Protein AF-A0A6G0YN82-F1 (afdb_monomer_lite)

Radius of gyration: 16.78 Å; chains: 1; bounding box: 43×21×39 Å

Sequence (55 aa):
MSQPVLRVREEIPPEPLNGLIIGTDPDSNVFLKSIRTFNSCFQMTSFGATEIVFC

Secondary structure (DSSP, 8-state):
-----------PPPTTHHHHHHT-STTHHHHHHHHHHHHHHHHT--SS-------

Foldseek 3Di:
DDDPPPPPDPCQDDPPVNVLCVVVDPCVVVVVVVVVLVVVVVVQDDDDDPDDDHD

Organism: Aphis craccivora (NCBI:txid307492)

pLDDT: mean 74.93, std 18.11, range [41.34, 96.19]

Structure (mmCIF, N/CA/C/O backbone):
data_AF-A0A6G0YN82-F1
#
_entry.id   AF-A0A6G0YN82-F1
#
loop_
_atom_site.group_PDB
_atom_site.id
_atom_site.type_symbol
_atom_site.label_atom_id
_atom_site.label_alt_id
_atom_site.label_comp_id
_atom_site.label_asym_id
_atom_site.label_entity_id
_atom_site.label_seq_id
_atom_site.pdbx_PDB_ins_code
_atom_site.Cartn_x
_atom_site.Cartn_y
_atom_site.Cartn_z
_atom_site.occupancy
_atom_site.B_iso_or_equiv
_atom_site.auth_seq_id
_atom_site.auth_comp_id
_atom_site.auth_asym_id
_atom_site.auth_atom_id
_atom_site.pdbx_PDB_model_num
ATOM 1 N N . MET A 1 1 ? -35.095 18.085 -15.293 1.00 41.34 1 MET A N 1
ATOM 2 C CA . MET A 1 1 ? -34.622 17.781 -13.925 1.00 41.34 1 MET A CA 1
ATOM 3 C C . MET A 1 1 ? -33.567 16.694 -14.054 1.00 41.34 1 MET A C 1
ATOM 5 O O . MET A 1 1 ? -33.890 15.523 -13.931 1.00 41.34 1 MET A O 1
ATOM 9 N N . SER A 1 2 ? -32.344 17.067 -14.429 1.00 45.84 2 SER A N 1
ATOM 10 C CA . SER A 1 2 ? -31.256 16.112 -14.662 1.00 45.84 2 SER A CA 1
ATOM 11 C C . SER A 1 2 ? -30.223 16.323 -13.569 1.00 45.84 2 SER A C 1
ATOM 13 O O . SER A 1 2 ? -29.722 17.434 -13.408 1.00 45.84 2 SER A O 1
ATOM 15 N N . GLN A 1 3 ? -29.961 15.281 -12.786 1.00 56.88 3 GLN A N 1
ATOM 16 C CA . GLN A 1 3 ? -28.878 15.271 -11.809 1.00 56.88 3 GLN A CA 1
ATOM 17 C C . GLN A 1 3 ? -27.554 15.530 -12.545 1.00 56.88 3 GLN A C 1
ATOM 19 O O . GLN A 1 3 ? -27.350 14.945 -13.616 1.00 56.88 3 GLN A O 1
ATOM 24 N N . PRO A 1 4 ? -26.641 16.369 -12.027 1.00 51.69 4 PRO A N 1
ATOM 25 C CA . PRO A 1 4 ? -25.313 16.457 -12.599 1.00 51.69 4 PRO A CA 1
ATOM 26 C C . PRO A 1 4 ? -24.559 15.194 -12.181 1.00 51.69 4 PRO A C 1
ATOM 28 O O . PRO A 1 4 ? -23.959 15.127 -11.112 1.00 51.69 4 PRO A O 1
ATOM 31 N N . VAL A 1 5 ? -24.615 14.163 -13.024 1.00 58.28 5 VAL A N 1
ATOM 32 C CA . VAL A 1 5 ? -23.630 13.086 -12.987 1.00 58.28 5 VAL A CA 1
ATOM 33 C C . VAL A 1 5 ? -22.307 13.762 -13.315 1.00 58.28 5 VAL A C 1
ATOM 35 O O . VAL A 1 5 ? -22.078 14.153 -14.461 1.00 58.28 5 VAL A O 1
ATOM 38 N N . LEU A 1 6 ? -21.483 13.992 -12.290 1.00 57.06 6 LEU A N 1
ATOM 39 C CA . LEU A 1 6 ? -20.106 14.433 -12.449 1.00 57.06 6 LEU A CA 1
ATOM 40 C C . LEU A 1 6 ? -19.459 13.439 -13.413 1.00 57.06 6 LEU A C 1
ATOM 42 O O . LEU A 1 6 ? -19.226 12.284 -13.065 1.00 57.06 6 LEU A O 1
ATOM 46 N N . ARG A 1 7 ? -19.284 13.859 -14.666 1.00 51.59 7 ARG A N 1
ATOM 47 C CA . ARG A 1 7 ? -18.667 13.056 -15.713 1.00 51.59 7 ARG A CA 1
ATOM 48 C C . ARG A 1 7 ? -17.200 12.906 -15.330 1.00 51.59 7 ARG A C 1
ATOM 50 O O . ARG A 1 7 ? -16.373 13.716 -15.736 1.00 51.59 7 ARG A O 1
ATOM 57 N N . VAL A 1 8 ? -16.897 11.892 -14.528 1.00 59.03 8 VAL A N 1
ATOM 58 C CA . VAL A 1 8 ? -15.545 11.366 -14.381 1.00 59.03 8 VAL A CA 1
ATOM 59 C C . VAL A 1 8 ? -15.207 10.841 -15.771 1.00 59.03 8 VAL A C 1
ATOM 61 O O . VAL A 1 8 ? -15.700 9.798 -16.192 1.00 59.03 8 VAL A O 1
ATOM 64 N N . ARG A 1 9 ? -14.470 11.639 -16.557 1.00 58.19 9 ARG A N 1
ATOM 65 C CA . ARG A 1 9 ? -13.695 11.097 -17.678 1.00 58.19 9 ARG A CA 1
ATOM 66 C C . ARG A 1 9 ? -12.929 9.895 -17.124 1.00 58.19 9 ARG A C 1
ATOM 68 O O . ARG A 1 9 ? -12.583 9.916 -15.947 1.00 58.19 9 ARG A O 1
ATOM 75 N N . GLU A 1 10 ? -12.681 8.867 -17.925 1.00 63.59 10 GLU A N 1
ATOM 76 C CA . GLU A 1 10 ? -11.693 7.837 -17.586 1.00 63.59 10 GLU A CA 1
ATOM 77 C C . GLU A 1 10 ? -10.316 8.515 -17.439 1.00 63.59 10 GLU A C 1
ATOM 79 O O . GLU A 1 10 ? -9.496 8.527 -18.349 1.00 63.59 10 GLU A O 1
ATOM 84 N N . GLU A 1 11 ? -10.104 9.192 -16.313 1.00 70.88 11 GLU A N 1
ATOM 85 C CA . GLU A 1 11 ? -8.861 9.818 -15.899 1.00 70.88 11 GLU A CA 1
ATOM 86 C C . GLU A 1 11 ? -8.030 8.672 -15.348 1.00 70.88 11 GLU A C 1
ATOM 88 O O . GLU A 1 11 ? -8.051 8.367 -14.153 1.00 70.88 11 GLU A O 1
ATOM 93 N N . ILE A 1 12 ? -7.363 7.971 -16.266 1.00 81.75 12 ILE A N 1
ATOM 94 C CA . ILE A 1 12 ? -6.248 7.102 -15.911 1.00 81.75 12 ILE A CA 1
ATOM 95 C C . ILE A 1 12 ? -5.327 7.958 -15.036 1.00 81.75 12 ILE A C 1
ATOM 97 O O . ILE A 1 12 ? -4.963 9.062 -15.462 1.00 81.75 12 ILE A O 1
ATOM 101 N N . PRO A 1 13 ? -4.993 7.515 -13.813 1.00 87.38 13 PRO A N 1
ATOM 102 C CA . PRO A 1 13 ? -4.150 8.307 -12.938 1.00 87.38 13 PRO A CA 1
ATOM 103 C 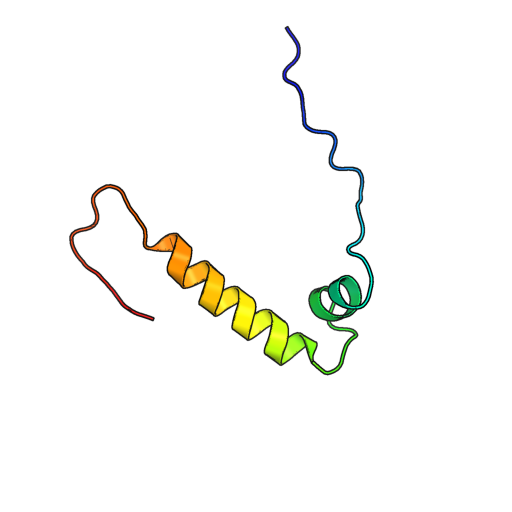C . PRO A 1 13 ? -2.840 8.685 -13.652 1.00 87.38 13 PRO A C 1
ATOM 105 O O . PRO A 1 13 ? -2.340 7.919 -14.477 1.00 87.38 13 PRO A O 1
ATOM 108 N N . PRO A 1 14 ? -2.256 9.857 -13.373 1.00 91.31 14 PRO A N 1
ATOM 109 C CA . PRO A 1 14 ? -0.949 10.182 -13.929 1.00 91.31 14 PRO A CA 1
ATOM 110 C C . PRO A 1 14 ? 0.100 9.181 -13.425 1.00 91.31 14 PRO A C 1
ATOM 112 O O . PRO A 1 14 ? 0.027 8.714 -12.289 1.00 91.31 14 PRO A O 1
ATOM 115 N N . GLU A 1 15 ? 1.106 8.858 -14.233 1.00 91.19 15 GLU A N 1
ATOM 116 C CA . GLU A 1 15 ? 2.271 8.124 -13.727 1.00 91.19 15 GLU A CA 1
ATOM 117 C C . GLU A 1 15 ? 3.049 8.994 -12.720 1.00 91.19 15 GLU A C 1
ATOM 119 O O . GLU A 1 15 ? 3.133 10.213 -12.909 1.00 91.19 15 GLU A O 1
ATOM 124 N N . PRO A 1 16 ? 3.606 8.417 -11.636 1.00 91.12 16 PRO A N 1
ATOM 125 C CA . PRO A 1 16 ? 3.728 6.981 -11.333 1.00 91.12 16 PRO A CA 1
ATOM 126 C C . PRO A 1 16 ? 2.520 6.377 -10.590 1.00 91.12 16 PRO A C 1
ATOM 128 O O . PRO A 1 16 ? 2.522 5.200 -10.234 1.00 91.12 16 PRO A O 1
ATOM 131 N N . LEU A 1 17 ? 1.488 7.179 -10.301 1.00 92.31 17 LEU A N 1
ATOM 132 C CA . LEU A 1 17 ? 0.342 6.749 -9.497 1.00 92.31 17 LEU A CA 1
ATOM 133 C C . LEU A 1 17 ? -0.432 5.615 -10.174 1.00 92.31 17 LEU A C 1
ATOM 135 O O . LEU A 1 17 ? -0.857 4.684 -9.496 1.00 92.31 17 LEU A O 1
ATOM 139 N N . ASN A 1 18 ? -0.593 5.667 -11.497 1.00 92.88 18 ASN A N 1
ATOM 140 C CA . ASN A 1 18 ? -1.223 4.574 -12.229 1.00 92.88 18 ASN A CA 1
ATOM 141 C C . ASN A 1 18 ? -0.422 3.278 -12.085 1.00 92.88 18 ASN A C 1
ATOM 143 O O . ASN A 1 18 ? -1.004 2.292 -11.640 1.00 92.88 18 ASN A O 1
ATOM 147 N N . GLY A 1 19 ? 0.894 3.296 -12.325 1.00 93.94 19 GLY A N 1
ATOM 148 C CA . GLY A 1 19 ? 1.764 2.136 -12.129 1.00 93.94 19 GLY A CA 1
ATOM 149 C C . GLY A 1 19 ? 1.692 1.528 -10.723 1.00 93.94 19 GLY A C 1
ATOM 150 O O . GLY A 1 19 ? 1.611 0.304 -10.580 1.00 93.94 19 GLY A O 1
ATOM 151 N N . LEU A 1 20 ? 1.639 2.380 -9.694 1.00 95.44 20 LEU A N 1
ATOM 152 C CA . LEU A 1 20 ? 1.488 1.980 -8.290 1.00 95.44 20 LEU A CA 1
ATOM 153 C C . LEU A 1 20 ? 0.112 1.365 -7.978 1.00 95.44 20 LEU A C 1
ATOM 155 O O . LEU A 1 20 ? 0.008 0.475 -7.132 1.00 95.44 20 LEU A O 1
ATOM 159 N N . ILE A 1 21 ? -0.954 1.835 -8.634 1.00 92.25 21 ILE A N 1
ATOM 160 C CA . ILE A 1 21 ? -2.323 1.328 -8.450 1.00 92.25 21 ILE A CA 1
ATOM 161 C C . ILE A 1 21 ? -2.532 0.005 -9.197 1.00 92.25 21 ILE A C 1
ATOM 163 O O . ILE A 1 21 ? -3.155 -0.904 -8.647 1.00 92.25 21 ILE A O 1
ATOM 167 N N . ILE A 1 22 ? -2.025 -0.120 -10.428 1.00 93.44 22 ILE A N 1
ATOM 168 C CA . ILE A 1 22 ? -2.219 -1.318 -11.265 1.00 93.44 22 ILE A CA 1
ATOM 169 C C . ILE A 1 22 ? -1.240 -2.453 -10.939 1.00 93.44 22 ILE A C 1
ATOM 171 O O . ILE A 1 22 ? -1.416 -3.567 -11.429 1.00 93.44 22 ILE A O 1
ATOM 175 N N . GLY A 1 23 ? -0.224 -2.198 -10.110 1.00 93.25 23 GLY A N 1
ATOM 176 C CA . GLY A 1 23 ? 0.717 -3.225 -9.668 1.00 93.25 23 GLY A CA 1
ATOM 177 C C . GLY A 1 23 ? 1.908 -3.447 -10.600 1.00 93.25 23 GLY A C 1
ATOM 178 O O . GLY A 1 23 ? 2.577 -4.472 -10.482 1.00 93.25 23 GLY A O 1
ATOM 179 N N . THR A 1 24 ? 2.168 -2.535 -11.539 1.00 95.44 24 THR A N 1
ATOM 180 C CA . THR A 1 24 ? 3.321 -2.634 -12.450 1.00 95.44 24 THR A CA 1
ATOM 181 C C . THR A 1 24 ? 4.585 -2.010 -11.868 1.00 95.44 24 THR A C 1
ATOM 183 O O . THR A 1 24 ? 5.678 -2.320 -12.335 1.00 95.44 24 THR A O 1
ATOM 186 N N . ASP A 1 25 ? 4.452 -1.143 -10.862 1.00 94.62 25 ASP A N 1
ATOM 187 C CA . ASP A 1 25 ? 5.584 -0.532 -10.166 1.00 94.62 25 ASP A CA 1
ATOM 188 C C . ASP A 1 25 ? 6.096 -1.437 -9.017 1.00 94.62 25 ASP A C 1
ATOM 190 O O . ASP A 1 25 ? 5.272 -2.002 -8.284 1.00 94.62 25 ASP A O 1
ATOM 194 N N . PRO A 1 26 ? 7.420 -1.596 -8.808 1.00 95.56 26 PRO A N 1
ATOM 195 C CA . PRO A 1 26 ? 7.976 -2.400 -7.712 1.00 95.56 26 PRO A CA 1
ATOM 196 C C . PRO A 1 26 ? 7.459 -2.021 -6.314 1.00 95.56 26 PRO A C 1
ATOM 198 O O . PRO A 1 26 ? 7.309 -2.898 -5.457 1.00 95.56 26 PRO A O 1
ATOM 201 N N . ASP A 1 27 ? 7.122 -0.748 -6.094 1.00 96.19 27 ASP A N 1
ATOM 202 C CA . ASP A 1 27 ? 6.668 -0.226 -4.804 1.00 96.19 27 ASP A CA 1
ATOM 203 C C . ASP A 1 27 ? 5.151 -0.362 -4.593 1.00 96.19 27 ASP A C 1
ATOM 205 O O . ASP A 1 27 ? 4.636 -0.046 -3.513 1.00 96.19 27 ASP A O 1
ATOM 209 N N . SER A 1 28 ? 4.418 -0.913 -5.568 1.00 95.88 28 SER A N 1
ATOM 210 C CA . SER A 1 28 ? 2.953 -1.059 -5.520 1.00 95.88 28 SER A CA 1
ATOM 211 C C . SER A 1 28 ? 2.464 -1.746 -4.240 1.00 95.88 28 SER A C 1
ATOM 213 O O . SER A 1 28 ? 1.488 -1.326 -3.622 1.00 95.88 28 SER A O 1
ATOM 215 N N . ASN A 1 29 ? 3.170 -2.781 -3.774 1.00 95.75 29 ASN A N 1
ATOM 216 C CA . ASN A 1 29 ? 2.801 -3.493 -2.546 1.00 95.75 29 ASN A CA 1
ATOM 217 C C . ASN A 1 29 ? 2.879 -2.605 -1.295 1.00 95.75 29 ASN A C 1
ATOM 219 O O . ASN A 1 29 ? 2.030 -2.710 -0.407 1.00 95.75 29 ASN A O 1
ATOM 223 N N . VAL A 1 30 ? 3.901 -1.754 -1.202 1.00 95.81 30 VAL A N 1
ATOM 224 C CA . VAL A 1 30 ? 4.094 -0.838 -0.069 1.00 95.81 30 VAL A CA 1
ATOM 225 C C . VAL A 1 3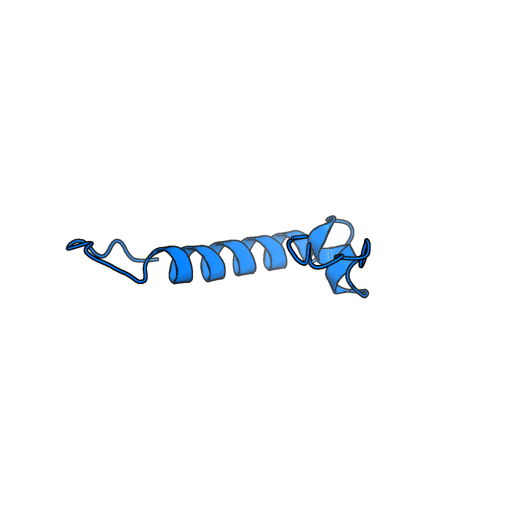0 ? 3.064 0.289 -0.135 1.00 95.81 30 VAL A C 1
ATOM 227 O O . VAL A 1 30 ? 2.430 0.618 0.873 1.00 95.81 30 VAL A O 1
ATOM 230 N N . PHE A 1 31 ? 2.835 0.818 -1.336 1.00 95.25 31 PHE A N 1
ATOM 231 C CA . PHE A 1 31 ? 1.863 1.868 -1.609 1.00 95.25 31 PHE A CA 1
ATOM 232 C C . PHE A 1 31 ? 0.429 1.448 -1.255 1.00 95.25 31 PHE A C 1
ATOM 234 O O . PHE A 1 31 ? -0.239 2.107 -0.455 1.00 95.25 31 PHE A O 1
ATOM 241 N N . LEU A 1 32 ? -0.030 0.300 -1.765 1.00 94.06 32 LEU A N 1
ATOM 242 C CA . LEU A 1 32 ? -1.390 -0.195 -1.532 1.00 94.06 32 LEU A CA 1
ATOM 243 C C . LEU A 1 32 ? -1.645 -0.556 -0.061 1.00 94.06 32 LEU A C 1
ATOM 245 O O . LEU A 1 32 ? -2.753 -0.347 0.442 1.00 94.06 32 LEU A O 1
ATOM 249 N N . LYS A 1 33 ? -0.634 -1.070 0.656 1.00 93.31 33 LYS A N 1
ATOM 250 C CA . LYS A 1 33 ? -0.725 -1.299 2.109 1.00 93.31 33 LYS A CA 1
ATOM 251 C C . LYS A 1 33 ? -0.898 0.015 2.864 1.00 93.31 33 LYS A C 1
ATOM 253 O O . LYS A 1 33 ? -1.802 0.120 3.687 1.00 93.31 33 LYS A O 1
ATOM 258 N N . SER A 1 34 ? -0.086 1.016 2.535 1.00 91.12 34 SER A N 1
ATOM 259 C CA . SER A 1 34 ? -0.138 2.340 3.163 1.00 91.12 34 SER A CA 1
ATOM 260 C C . SER A 1 34 ? -1.496 3.016 2.961 1.00 91.12 34 SER A C 1
ATOM 262 O O . SER A 1 34 ? -2.086 3.504 3.923 1.00 91.12 34 SER A O 1
ATOM 264 N N . ILE A 1 35 ? -2.046 2.974 1.741 1.00 89.62 35 ILE A N 1
ATOM 265 C CA . ILE A 1 35 ? -3.374 3.537 1.450 1.00 89.62 35 ILE A CA 1
ATOM 266 C C . ILE A 1 35 ? -4.478 2.807 2.208 1.00 89.62 35 ILE A C 1
ATOM 268 O O . ILE A 1 35 ? -5.383 3.449 2.734 1.00 89.62 35 ILE A O 1
ATOM 272 N N . ARG A 1 36 ? -4.426 1.473 2.290 1.00 88.62 36 ARG A N 1
ATOM 273 C CA . ARG A 1 36 ? -5.432 0.702 3.030 1.00 88.62 36 ARG A CA 1
ATOM 274 C C . ARG A 1 36 ? -5.448 1.086 4.508 1.00 88.62 36 ARG A C 1
ATOM 276 O O . ARG A 1 36 ? -6.529 1.329 5.032 1.00 88.62 36 ARG A O 1
ATOM 283 N N . THR A 1 37 ? -4.274 1.181 5.134 1.00 87.56 37 THR A N 1
ATOM 284 C CA . THR A 1 37 ? -4.129 1.608 6.533 1.00 87.56 37 THR A CA 1
ATOM 285 C C . THR A 1 37 ? -4.625 3.037 6.737 1.00 87.56 37 THR A C 1
ATOM 287 O O . THR A 1 37 ? -5.371 3.307 7.673 1.00 87.56 37 THR A O 1
ATOM 290 N N . PHE A 1 38 ? -4.272 3.959 5.839 1.00 84.12 38 PHE A N 1
ATOM 291 C CA . PHE A 1 38 ? -4.776 5.329 5.893 1.00 84.12 38 PHE A CA 1
ATOM 292 C C . PHE A 1 38 ? -6.309 5.349 5.806 1.00 84.12 38 PHE A C 1
ATOM 294 O O . PHE A 1 38 ? -6.970 5.910 6.674 1.00 84.12 38 PHE A O 1
ATOM 301 N N . ASN A 1 39 ? -6.889 4.647 4.830 1.00 79.56 39 ASN A N 1
ATOM 302 C CA . ASN A 1 39 ? -8.335 4.598 4.611 1.00 79.56 39 ASN A CA 1
ATOM 303 C C . ASN A 1 39 ? -9.108 3.893 5.736 1.00 79.56 39 ASN A C 1
ATOM 305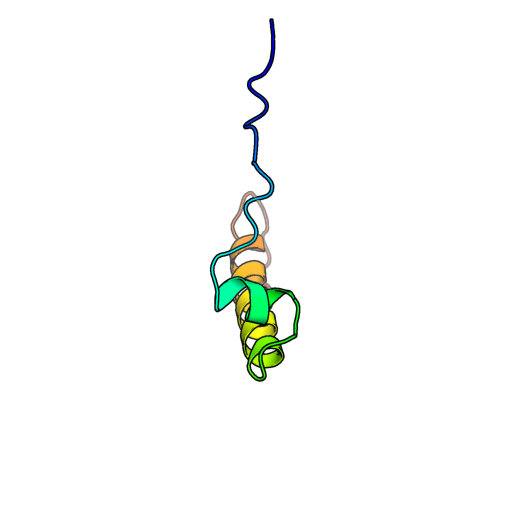 O O . ASN A 1 39 ? -10.262 4.244 5.981 1.00 79.56 39 ASN A O 1
ATOM 309 N N . SER A 1 40 ? -8.526 2.909 6.429 1.00 75.44 40 SER A N 1
ATOM 310 C CA . SER A 1 40 ? -9.167 2.318 7.613 1.00 75.44 40 SER A CA 1
ATOM 311 C C . SER A 1 40 ? -9.285 3.320 8.761 1.00 75.44 40 SER A C 1
ATOM 313 O O . SER A 1 40 ? -10.282 3.296 9.477 1.00 75.44 40 SER A O 1
ATOM 315 N N . CYS A 1 41 ? -8.345 4.260 8.888 1.00 70.94 41 CYS A N 1
ATOM 316 C CA . CYS A 1 41 ? -8.414 5.302 9.911 1.00 70.94 41 CYS A CA 1
ATOM 317 C C . CYS A 1 41 ? -9.561 6.302 9.667 1.00 70.94 4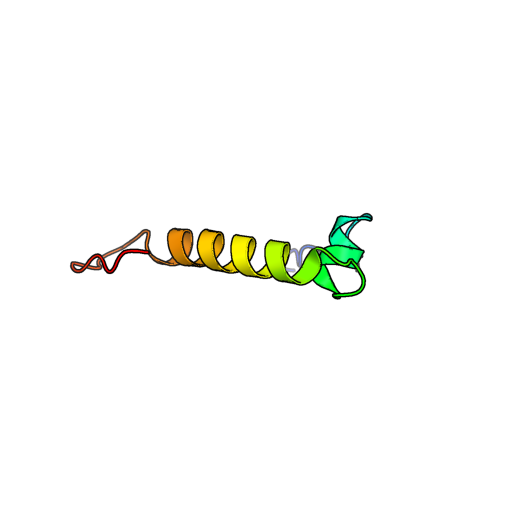1 CYS A C 1
ATOM 319 O O . CYS A 1 41 ? -10.189 6.743 10.625 1.00 70.94 41 CYS A O 1
ATOM 321 N N . PHE A 1 42 ? -9.899 6.613 8.408 1.00 65.00 42 PHE A N 1
ATOM 322 C CA . PHE A 1 42 ? -11.030 7.505 8.082 1.00 65.00 42 PHE A CA 1
ATOM 323 C C . PHE A 1 42 ? -12.400 6.826 8.172 1.00 65.00 42 PHE A C 1
ATOM 325 O O . PHE A 1 42 ? -13.412 7.508 8.315 1.00 65.00 42 PHE A O 1
ATOM 332 N N . GLN A 1 43 ? -12.457 5.492 8.118 1.00 62.72 43 GLN A N 1
ATOM 333 C CA . GLN A 1 43 ? -13.711 4.752 8.304 1.00 62.72 43 GLN A CA 1
ATOM 334 C C . GLN A 1 43 ? -14.209 4.782 9.757 1.00 62.72 43 GLN A C 1
ATOM 336 O O . GLN A 1 43 ? -15.396 4.584 9.994 1.00 62.72 43 GLN A O 1
ATOM 341 N N . MET A 1 44 ? -13.335 5.065 10.728 1.00 57.38 44 MET A N 1
ATOM 342 C CA . MET A 1 44 ? -13.693 5.081 12.150 1.00 57.38 44 MET A CA 1
ATOM 343 C C . MET A 1 44 ? -14.248 6.416 12.667 1.00 57.38 44 MET A C 1
ATOM 345 O O . MET A 1 44 ? -14.686 6.493 13.815 1.00 57.38 44 MET A O 1
ATOM 349 N N . THR A 1 45 ? -14.286 7.478 11.860 1.00 55.81 45 THR A N 1
ATOM 350 C CA . THR A 1 45 ? -14.709 8.803 12.340 1.00 55.81 45 THR A CA 1
ATOM 351 C C . THR A 1 45 ? -16.190 9.126 12.060 1.00 55.81 45 THR A C 1
ATOM 353 O O . THR A 1 45 ? -16.504 9.857 11.128 1.00 55.81 45 THR A O 1
ATOM 356 N N . SER A 1 46 ? -17.058 8.663 12.983 1.00 57.00 46 SER A N 1
ATOM 357 C CA . SER A 1 46 ? -18.374 9.199 13.445 1.00 57.00 46 SER A CA 1
ATOM 358 C C . SER A 1 46 ? -19.608 9.145 12.504 1.00 57.00 46 SER A C 1
ATOM 360 O O . SER A 1 46 ? -19.496 9.349 11.306 1.00 57.00 46 SER A O 1
ATOM 362 N N . PHE A 1 47 ? -20.840 8.874 12.973 1.00 51.88 47 PHE A N 1
ATOM 363 C CA . PHE A 1 47 ? -21.508 9.389 14.184 1.00 51.88 47 PHE A CA 1
ATOM 364 C C . PHE A 1 47 ? -22.203 8.276 15.006 1.00 51.88 47 PHE A C 1
ATOM 366 O O . PHE A 1 47 ? -23.138 7.646 14.518 1.00 51.88 47 PHE A O 1
ATOM 373 N N . GLY A 1 48 ? -21.773 8.051 16.260 1.00 56.72 48 GLY A N 1
ATOM 374 C CA . GLY A 1 48 ? -22.488 7.205 17.241 1.00 56.72 48 GLY A CA 1
ATOM 375 C C . GLY A 1 48 ? -21.803 5.919 17.738 1.00 56.72 48 GLY A C 1
ATOM 376 O O . GLY A 1 48 ? -22.418 5.192 18.510 1.00 56.72 48 GLY A O 1
ATOM 377 N N . ALA A 1 49 ? -20.561 5.615 17.348 1.00 56.84 49 ALA A N 1
ATOM 378 C CA . ALA A 1 49 ? -19.851 4.429 17.844 1.00 56.84 49 ALA A CA 1
ATOM 379 C C . ALA A 1 49 ? -19.165 4.696 19.200 1.00 56.84 49 ALA A C 1
ATOM 381 O O . ALA A 1 49 ? -18.357 5.614 19.319 1.00 56.84 49 ALA A O 1
ATOM 382 N N . THR A 1 50 ? -19.490 3.893 20.217 1.00 58.44 50 THR A N 1
ATOM 383 C CA . THR A 1 50 ? -18.932 3.960 21.584 1.00 58.44 50 THR A CA 1
ATOM 384 C C . THR A 1 50 ? -17.690 3.094 21.802 1.00 58.44 50 THR A C 1
ATOM 386 O O . THR A 1 50 ? -17.126 3.127 22.892 1.00 58.44 50 THR A O 1
ATOM 389 N N . GLU A 1 51 ? -17.233 2.347 20.795 1.00 56.12 51 GLU A N 1
ATOM 390 C CA . GLU A 1 51 ? -15.986 1.581 20.865 1.00 56.12 51 GLU A CA 1
ATOM 391 C C . GLU A 1 51 ? -15.020 2.002 19.759 1.00 56.12 51 GLU A C 1
ATOM 393 O O . GLU A 1 51 ? -15.337 1.97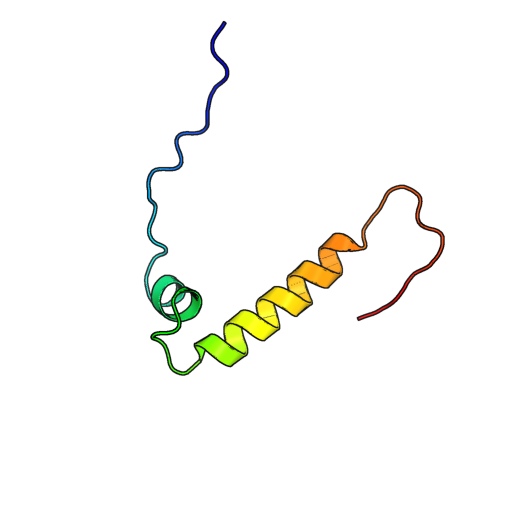5 18.570 1.00 56.12 51 GLU A O 1
ATOM 398 N N . ILE A 1 52 ? -13.827 2.405 20.194 1.00 58.28 52 ILE A N 1
ATOM 399 C CA . ILE A 1 52 ? -12.670 2.709 19.357 1.00 58.28 52 ILE A CA 1
ATOM 400 C C . ILE A 1 52 ? -11.868 1.412 19.245 1.00 58.28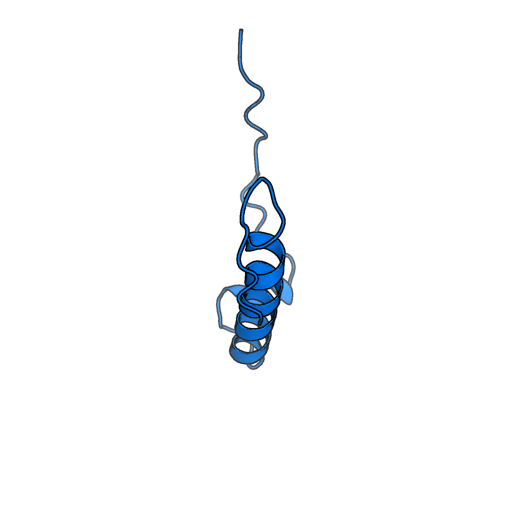 52 ILE A C 1
ATOM 402 O O . ILE A 1 52 ? -11.290 0.967 20.236 1.00 58.28 52 ILE A O 1
ATOM 406 N N . VAL A 1 53 ? -11.799 0.813 18.058 1.00 52.00 53 VAL A N 1
ATOM 407 C CA . VAL A 1 53 ? -10.848 -0.275 17.782 1.00 52.00 53 VAL A CA 1
ATOM 408 C C . VAL A 1 53 ? -9.749 0.291 16.899 1.00 52.00 53 VAL A C 1
ATOM 410 O O . VAL A 1 53 ? -9.921 0.405 15.695 1.00 52.00 53 VAL A O 1
ATOM 413 N N . PHE A 1 54 ? -8.639 0.694 17.514 1.00 53.59 54 PHE A N 1
ATOM 414 C CA . PHE A 1 54 ? -7.489 1.286 16.831 1.00 53.59 54 PHE A CA 1
ATOM 415 C C . PHE A 1 54 ? -7.014 0.470 15.618 1.00 53.59 54 PHE A C 1
ATOM 417 O O . PHE A 1 54 ? -7.040 -0.762 15.617 1.00 53.59 54 PHE A O 1
ATOM 424 N N . CYS A 1 55 ? -6.484 1.190 14.632 1.00 50.09 55 CYS A N 1
ATOM 425 C CA . CYS A 1 55 ? -5.225 0.795 14.012 1.00 50.09 55 CYS A CA 1
ATOM 426 C C . CYS A 1 55 ? -4.119 1.605 14.689 1.00 50.09 55 CYS A C 1
ATOM 428 O O . CYS A 1 55 ? -4.368 2.810 14.934 1.00 50.09 55 CYS A O 1
#